Protein AF-A0A4Y8KRR4-F1 (afdb_monomer_lite)

Sequence (59 aa):
MEPRTEPVTPNTLARDLPVLAKTIRGWLRQQGFRPEVEKGTRWQLTEEQAALVREHFNR

pLDDT: mean 84.42, std 12.49, range [39.84, 94.19]

Secondary structure (DSSP, 8-state):
-----PPB-HHHHHHHSSS-HHHHHHHHHHTT-S-GGGTTSPP-B-HHHHHHHHHHH--

Structure (mmCIF, N/CA/C/O backbone):
data_AF-A0A4Y8KRR4-F1
#
_entry.id   AF-A0A4Y8KRR4-F1
#
loop_
_atom_site.group_PDB
_atom_site.id
_atom_site.type_symbol
_atom_site.label_atom_id
_atom_site.label_alt_id
_atom_site.label_comp_id
_atom_site.label_asym_id
_atom_site.label_entity_id
_atom_site.label_seq_id
_atom_site.pdbx_PDB_ins_code
_atom_site.Cartn_x
_atom_site.Cartn_y
_atom_site.Cartn_z
_atom_site.occupancy
_atom_site.B_iso_or_equiv
_atom_site.auth_seq_id
_atom_site.auth_comp_id
_atom_site.auth_asym_id
_atom_site.auth_atom_id
_atom_site.pdbx_PDB_model_num
ATOM 1 N N . MET A 1 1 ? 19.869 -14.397 13.068 1.00 39.84 1 MET A N 1
ATOM 2 C CA . MET A 1 1 ? 18.679 -14.634 12.226 1.00 39.84 1 MET A CA 1
ATOM 3 C C . MET A 1 1 ? 18.504 -13.382 11.396 1.00 39.84 1 MET A C 1
ATOM 5 O O . MET A 1 1 ? 18.104 -12.370 11.952 1.00 39.84 1 MET A O 1
ATOM 9 N N . GLU A 1 2 ? 18.905 -13.401 10.127 1.00 47.75 2 GLU A N 1
ATOM 10 C CA . GLU A 1 2 ? 18.557 -12.303 9.222 1.00 47.75 2 GLU A CA 1
ATOM 11 C C . GLU A 1 2 ? 17.026 -12.272 9.132 1.00 47.75 2 GLU A C 1
ATOM 13 O O . GLU A 1 2 ? 16.426 -13.334 8.903 1.00 47.75 2 GLU A O 1
ATOM 18 N N . PRO A 1 3 ? 16.357 -11.134 9.392 1.00 50.84 3 PRO A N 1
ATOM 19 C CA . PRO A 1 3 ? 14.938 -11.052 9.118 1.00 50.84 3 PRO A CA 1
ATOM 20 C C . PRO A 1 3 ? 14.790 -11.328 7.625 1.00 50.84 3 PRO A C 1
ATOM 22 O O . PRO A 1 3 ? 15.340 -10.613 6.792 1.00 50.84 3 PRO A O 1
ATOM 25 N N . ARG A 1 4 ? 14.098 -12.415 7.278 1.00 51.84 4 ARG A N 1
ATOM 26 C CA . ARG A 1 4 ? 13.630 -12.612 5.911 1.00 51.84 4 ARG A CA 1
ATOM 27 C C . ARG A 1 4 ? 12.641 -11.484 5.675 1.00 51.84 4 ARG A C 1
ATOM 29 O O . ARG A 1 4 ? 11.490 -11.598 6.086 1.00 51.84 4 ARG A O 1
ATOM 36 N N . THR A 1 5 ? 13.111 -10.377 5.114 1.00 59.25 5 THR A N 1
ATOM 37 C CA . THR A 1 5 ? 12.267 -9.267 4.688 1.00 59.25 5 THR A CA 1
ATOM 38 C C . THR A 1 5 ? 11.421 -9.817 3.551 1.00 59.25 5 THR A C 1
ATOM 40 O O . THR A 1 5 ? 11.822 -9.811 2.388 1.00 59.25 5 THR A O 1
ATOM 43 N N . GLU A 1 6 ? 10.294 -10.442 3.894 1.00 66.12 6 GLU A N 1
ATOM 44 C CA . GLU A 1 6 ? 9.330 -10.870 2.895 1.00 66.12 6 GLU A CA 1
ATOM 45 C C . GLU A 1 6 ? 8.994 -9.642 2.043 1.00 66.12 6 GLU A C 1
ATOM 47 O O . GLU A 1 6 ? 8.785 -8.558 2.599 1.00 66.12 6 GLU A O 1
ATOM 52 N N . PRO A 1 7 ? 8.977 -9.769 0.705 1.00 75.19 7 PRO A N 1
ATOM 53 C CA . PRO A 1 7 ? 8.728 -8.629 -0.158 1.00 75.19 7 PRO A CA 1
ATOM 54 C C . PRO A 1 7 ? 7.394 -8.002 0.236 1.00 75.19 7 PRO A C 1
ATOM 56 O O . PRO A 1 7 ? 6.360 -8.680 0.245 1.00 75.19 7 PRO A O 1
ATOM 59 N N . VAL A 1 8 ? 7.414 -6.714 0.580 1.00 87.69 8 VAL A N 1
ATOM 60 C CA . VAL A 1 8 ? 6.197 -6.026 0.997 1.00 87.69 8 VAL A CA 1
ATOM 61 C C . VAL A 1 8 ? 5.284 -5.939 -0.214 1.00 87.69 8 VAL A C 1
ATOM 63 O O . VAL A 1 8 ? 5.657 -5.448 -1.275 1.00 87.69 8 VAL A O 1
ATOM 66 N N . THR A 1 9 ? 4.073 -6.466 -0.091 1.00 91.44 9 THR A N 1
ATOM 67 C CA . THR A 1 9 ? 3.092 -6.457 -1.171 1.00 91.44 9 THR A CA 1
ATOM 68 C C . THR A 1 9 ? 1.787 -5.846 -0.679 1.00 91.44 9 THR A C 1
ATOM 70 O O . THR A 1 9 ? 1.493 -5.870 0.514 1.00 91.44 9 THR A O 1
ATOM 73 N N . PRO A 1 10 ? 0.914 -5.381 -1.583 1.00 91.62 10 PRO A N 1
ATOM 74 C CA . PRO A 1 10 ? -0.429 -4.964 -1.204 1.00 91.62 10 PRO A CA 1
ATOM 75 C C . PRO A 1 10 ? -1.215 -6.048 -0.450 1.00 91.62 10 PRO A C 1
ATOM 77 O O . PRO A 1 10 ? -2.075 -5.719 0.353 1.00 91.62 10 PRO A O 1
ATOM 80 N N . ASN A 1 11 ? -0.933 -7.336 -0.692 1.00 91.25 11 ASN A N 1
ATOM 81 C CA . ASN A 1 11 ? -1.580 -8.429 0.038 1.00 91.25 11 ASN A CA 1
ATOM 82 C C . ASN A 1 11 ? -1.060 -8.571 1.468 1.00 91.25 11 ASN A C 1
ATOM 84 O O . ASN A 1 11 ? -1.844 -8.914 2.342 1.00 91.25 11 ASN A O 1
ATOM 88 N N . THR A 1 12 ? 0.233 -8.337 1.708 1.00 90.75 12 THR A N 1
ATOM 89 C CA . THR A 1 12 ? 0.772 -8.370 3.073 1.00 90.75 12 THR A CA 1
ATOM 90 C C . THR A 1 12 ? 0.281 -7.157 3.852 1.00 90.75 12 THR A C 1
ATOM 92 O O . THR A 1 12 ? -0.246 -7.327 4.939 1.00 90.75 12 THR A O 1
ATOM 95 N N . LEU A 1 13 ? 0.299 -5.965 3.247 1.00 90.69 13 LEU A N 1
ATOM 96 C CA . LEU A 1 13 ? -0.238 -4.752 3.874 1.00 90.69 13 LEU A CA 1
ATOM 97 C C . LEU A 1 13 ? -1.738 -4.855 4.189 1.00 90.69 13 LEU A C 1
ATOM 99 O O . LEU A 1 13 ? -2.174 -4.373 5.223 1.00 90.69 13 LEU A O 1
ATOM 103 N N . ALA A 1 14 ? -2.527 -5.524 3.345 1.00 92.50 14 ALA A N 1
ATOM 104 C CA . ALA A 1 14 ? -3.953 -5.749 3.596 1.00 92.50 14 ALA A CA 1
ATOM 105 C C . ALA A 1 14 ? -4.254 -6.737 4.739 1.00 92.50 14 ALA A C 1
ATOM 107 O O . ALA A 1 14 ? -5.412 -6.868 5.123 1.00 92.50 14 ALA A O 1
ATOM 108 N N . ARG A 1 15 ? -3.256 -7.471 5.254 1.00 89.94 15 ARG A N 1
ATOM 109 C CA . ARG A 1 15 ? -3.422 -8.274 6.479 1.00 89.94 15 ARG A CA 1
ATOM 110 C C . ARG A 1 15 ? -3.358 -7.404 7.730 1.00 89.94 15 ARG A C 1
ATOM 112 O O . ARG A 1 15 ? -4.035 -7.712 8.702 1.00 89.94 15 ARG A O 1
ATOM 119 N N . ASP A 1 16 ? -2.561 -6.340 7.671 1.00 88.06 16 ASP A N 1
ATOM 120 C CA . ASP A 1 16 ? -2.280 -5.460 8.807 1.00 88.06 16 ASP A CA 1
ATOM 121 C C . ASP A 1 16 ? -3.172 -4.209 8.817 1.00 88.06 16 ASP A C 1
ATOM 123 O O . ASP A 1 16 ? -3.323 -3.559 9.845 1.00 88.06 16 ASP A O 1
ATOM 127 N N . LEU A 1 17 ? -3.755 -3.854 7.670 1.00 88.69 17 LEU A N 1
ATOM 128 C CA . LEU A 1 17 ? -4.599 -2.674 7.496 1.00 88.69 17 LEU A CA 1
ATOM 129 C C . LEU A 1 17 ? -6.064 -3.083 7.288 1.00 88.69 17 LEU A C 1
ATOM 131 O O . LEU A 1 17 ? -6.323 -4.085 6.618 1.00 88.69 17 LEU A O 1
ATOM 135 N N . PRO A 1 18 ? -7.043 -2.281 7.745 1.00 89.50 18 PRO A N 1
ATOM 136 C CA . PRO A 1 18 ? -8.472 -2.562 7.579 1.00 89.50 18 PRO A CA 1
ATOM 137 C C . PRO A 1 18 ? -8.974 -2.290 6.144 1.00 89.50 18 PRO A C 1
ATOM 139 O O . PRO A 1 18 ? -10.097 -1.836 5.934 1.00 89.50 18 PRO A O 1
ATOM 142 N N . VAL A 1 19 ? -8.145 -2.541 5.126 1.00 93.25 19 VAL A N 1
ATOM 143 C CA . VAL A 1 19 ? -8.454 -2.282 3.716 1.00 93.25 19 VAL A CA 1
ATOM 144 C C . VAL A 1 19 ? -8.039 -3.437 2.818 1.00 93.25 19 VAL A C 1
ATOM 146 O O . VAL A 1 19 ? -7.041 -4.121 3.027 1.00 93.25 19 VAL A O 1
ATOM 149 N N . LEU A 1 20 ? -8.794 -3.631 1.738 1.00 93.06 20 LEU A N 1
ATOM 150 C CA . LEU A 1 20 ? -8.507 -4.677 0.765 1.00 93.06 20 LEU A CA 1
ATOM 151 C C . LEU A 1 20 ? -7.257 -4.346 -0.057 1.00 93.06 20 LEU A C 1
ATOM 153 O O . LEU A 1 20 ? -7.064 -3.217 -0.513 1.00 93.06 20 LEU A O 1
ATOM 157 N N . ALA A 1 21 ? -6.492 -5.376 -0.424 1.00 92.25 21 ALA A N 1
ATOM 158 C CA . ALA A 1 21 ? -5.348 -5.240 -1.330 1.00 92.25 21 ALA A CA 1
ATO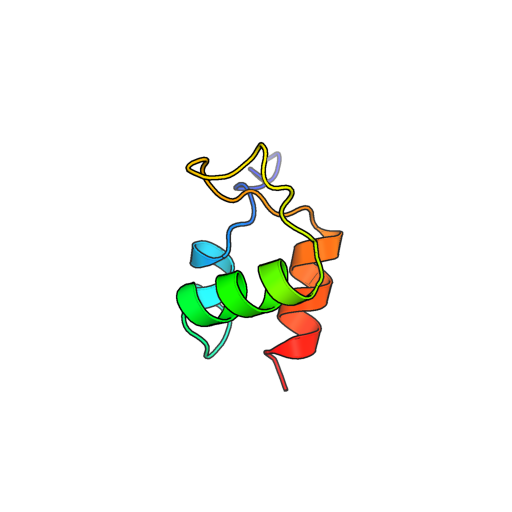M 159 C C . ALA A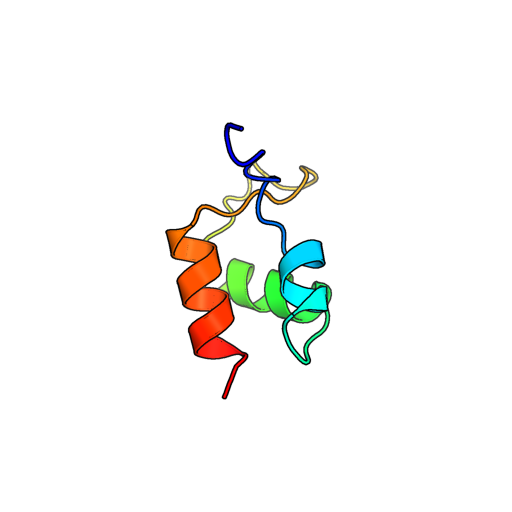 1 21 ? -5.724 -4.608 -2.685 1.00 92.25 21 ALA A C 1
ATOM 161 O O . ALA A 1 21 ? -4.882 -4.035 -3.371 1.00 92.25 21 ALA A O 1
ATOM 162 N N . LYS A 1 22 ? -6.985 -4.714 -3.133 1.00 92.62 22 LYS A N 1
ATOM 163 C CA . LYS A 1 22 ? -7.480 -4.007 -4.332 1.00 92.62 22 LYS A CA 1
ATOM 164 C C . LYS A 1 22 ? -7.488 -2.486 -4.131 1.00 92.62 22 LYS A C 1
ATOM 166 O O . LYS A 1 22 ? -7.072 -1.778 -5.043 1.00 92.62 22 LYS A O 1
ATOM 171 N N . THR A 1 23 ? -7.906 -2.013 -2.960 1.00 94.19 23 THR A N 1
ATOM 172 C CA . THR A 1 23 ? -7.930 -0.590 -2.593 1.00 94.19 23 THR A CA 1
ATOM 173 C C . THR A 1 23 ? -6.515 -0.030 -2.534 1.00 94.19 23 THR A C 1
ATOM 175 O O . THR A 1 23 ? -6.231 0.961 -3.200 1.00 94.19 23 THR A O 1
ATOM 178 N N . ILE A 1 24 ? -5.599 -0.744 -1.871 1.00 93.31 24 ILE A N 1
ATOM 179 C CA . ILE A 1 24 ? -4.173 -0.385 -1.815 1.00 93.31 24 ILE A CA 1
ATOM 180 C C . ILE A 1 24 ? -3.585 -0.269 -3.229 1.00 93.31 24 ILE A C 1
ATOM 182 O O . ILE A 1 24 ? -2.961 0.729 -3.571 1.00 93.31 24 ILE A O 1
ATOM 186 N N . ARG A 1 25 ? -3.838 -1.259 -4.100 1.00 92.38 25 ARG A N 1
ATOM 187 C CA . ARG A 1 25 ? -3.387 -1.230 -5.505 1.00 92.38 25 ARG A CA 1
ATOM 188 C C . ARG A 1 25 ? -3.980 -0.068 -6.301 1.00 92.38 25 ARG A C 1
ATOM 190 O O . ARG A 1 25 ? -3.304 0.451 -7.183 1.00 92.38 25 ARG A O 1
ATOM 197 N N . GLY A 1 26 ? -5.236 0.292 -6.044 1.00 92.81 26 GLY A N 1
ATOM 198 C CA . GLY A 1 26 ? -5.892 1.435 -6.677 1.00 92.81 26 GLY A CA 1
ATOM 199 C C . GLY A 1 26 ? -5.218 2.746 -6.288 1.00 92.81 26 GLY A C 1
ATOM 200 O O . GLY A 1 26 ? -4.837 3.514 -7.165 1.00 92.81 26 GLY A O 1
ATOM 201 N N . TRP A 1 27 ? -4.986 2.942 -4.992 1.00 93.62 27 TRP A N 1
ATOM 202 C CA . TRP A 1 27 ? -4.298 4.118 -4.469 1.00 93.62 27 TRP A CA 1
ATOM 203 C C . TRP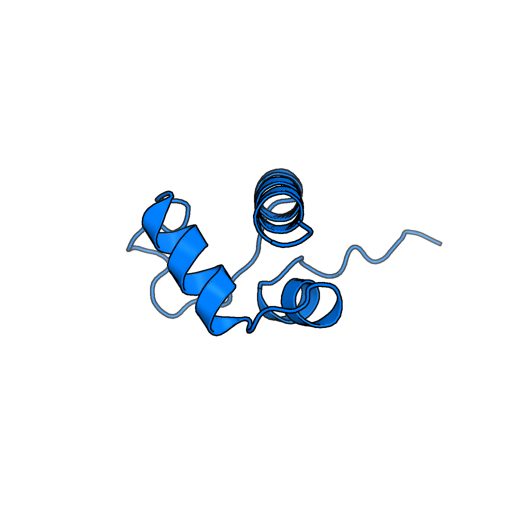 A 1 27 ? -2.858 4.225 -4.986 1.00 93.62 27 TRP A C 1
ATOM 205 O O . TRP A 1 27 ? -2.489 5.253 -5.542 1.00 93.62 27 TRP A O 1
ATOM 215 N N . LEU A 1 28 ? -2.078 3.139 -4.945 1.00 91.94 28 LEU A N 1
ATOM 216 C CA . LEU A 1 28 ? -0.707 3.112 -5.480 1.00 91.94 28 LEU A CA 1
ATOM 217 C C . LEU A 1 28 ? -0.638 3.501 -6.967 1.00 91.94 28 LEU A C 1
ATOM 219 O O . LEU A 1 28 ? 0.302 4.165 -7.391 1.00 91.94 28 LEU A O 1
ATOM 223 N N . ARG A 1 29 ? -1.636 3.105 -7.771 1.00 91.00 29 ARG A N 1
ATOM 224 C CA . ARG A 1 29 ? -1.728 3.522 -9.181 1.00 91.00 29 ARG A CA 1
ATOM 225 C C . ARG A 1 29 ? -2.012 5.014 -9.323 1.00 91.00 29 ARG A C 1
ATOM 227 O O . ARG A 1 29 ? -1.442 5.637 -10.207 1.00 91.00 29 ARG A O 1
ATOM 234 N N . GLN A 1 30 ? -2.872 5.576 -8.472 1.00 91.00 30 GLN A N 1
ATOM 235 C CA . GLN A 1 30 ? -3.179 7.012 -8.479 1.00 91.00 30 GLN A CA 1
ATOM 236 C C . GLN A 1 30 ? -1.961 7.861 -8.102 1.00 91.00 30 GLN A C 1
ATOM 238 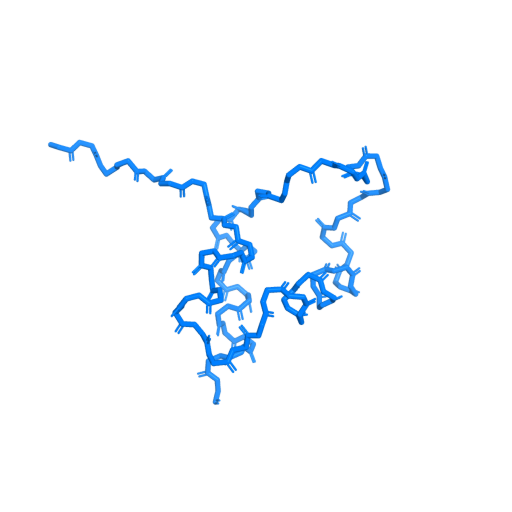O O . GLN A 1 30 ? -1.786 8.934 -8.663 1.00 91.00 30 GLN A O 1
ATOM 243 N N . GLN A 1 31 ? -1.093 7.354 -7.221 1.00 90.06 31 GLN A N 1
ATOM 244 C CA . GLN A 1 31 ? 0.175 8.005 -6.873 1.00 90.06 31 GLN A CA 1
ATOM 245 C C . GLN A 1 31 ? 1.260 7.871 -7.961 1.00 90.06 31 GLN A C 1
ATOM 247 O O . GLN A 1 31 ? 2.360 8.385 -7.800 1.00 90.06 31 GLN A O 1
ATOM 252 N N . GLY A 1 32 ? 0.998 7.147 -9.057 1.00 87.12 32 GLY A N 1
ATOM 253 C CA . GLY A 1 32 ? 1.989 6.917 -10.113 1.00 87.12 32 GLY A CA 1
ATOM 254 C C . GLY A 1 32 ? 3.095 5.922 -9.740 1.00 87.12 32 GLY A C 1
ATOM 255 O O . GLY A 1 32 ? 4.049 5.764 -10.494 1.00 87.12 32 GLY A O 1
ATOM 256 N N . PHE A 1 33 ? 2.962 5.192 -8.626 1.00 86.00 33 PHE A N 1
ATOM 257 C CA . PHE A 1 33 ? 3.986 4.253 -8.148 1.00 86.00 33 PHE A CA 1
ATOM 258 C C . PHE A 1 33 ? 4.109 2.967 -8.963 1.00 86.00 33 PHE A C 1
ATOM 260 O O . PHE A 1 33 ? 4.979 2.149 -8.679 1.00 86.00 33 PHE A O 1
ATOM 267 N N . ARG A 1 34 ? 3.240 2.759 -9.957 1.00 81.75 34 ARG A N 1
ATOM 268 C CA . ARG A 1 34 ? 3.353 1.624 -10.870 1.00 81.75 34 ARG A CA 1
ATOM 269 C C . ARG A 1 34 ? 3.476 2.107 -12.309 1.00 81.75 34 ARG A C 1
ATOM 271 O O . ARG A 1 34 ? 2.459 2.525 -12.871 1.00 81.75 34 ARG A O 1
ATOM 278 N N . PRO A 1 35 ? 4.664 2.001 -12.920 1.00 79.06 35 PRO A N 1
ATOM 279 C CA . PRO A 1 35 ? 4.826 2.295 -14.331 1.00 79.06 35 PRO A CA 1
ATOM 280 C C . PRO A 1 35 ? 4.096 1.253 -15.191 1.00 79.06 35 PRO A C 1
ATOM 282 O O . PRO A 1 35 ? 3.874 0.108 -14.784 1.00 79.06 35 PRO A O 1
ATOM 285 N N . GLU A 1 36 ? 3.713 1.642 -16.408 1.00 77.75 36 GLU A N 1
ATOM 286 C CA . GLU A 1 36 ? 2.942 0.780 -17.314 1.00 77.75 36 GLU A CA 1
ATOM 287 C C . GLU A 1 36 ? 3.703 -0.494 -17.717 1.00 77.75 36 GLU A C 1
ATOM 289 O O . GLU A 1 36 ? 3.092 -1.548 -17.892 1.00 77.75 36 GLU A O 1
ATOM 294 N N . VAL A 1 37 ? 5.037 -0.428 -17.756 1.00 76.75 37 VAL A N 1
ATOM 295 C CA . VAL A 1 37 ? 5.925 -1.569 -18.049 1.00 76.75 37 VAL A CA 1
ATOM 296 C C . VAL A 1 37 ? 5.803 -2.704 -17.034 1.00 76.75 37 VAL A C 1
ATOM 298 O O . VAL A 1 37 ? 6.056 -3.860 -17.353 1.00 76.75 37 VAL A O 1
ATOM 301 N N . GLU A 1 38 ? 5.359 -2.401 -15.816 1.00 75.69 38 GLU A N 1
ATOM 302 C CA . GLU A 1 38 ? 5.139 -3.399 -14.776 1.00 75.69 38 GLU A CA 1
ATOM 303 C C . GLU A 1 38 ? 3.719 -3.964 -14.813 1.00 75.69 38 GLU A C 1
ATOM 305 O O . GLU A 1 38 ? 3.309 -4.688 -13.909 1.00 75.69 38 GLU A O 1
ATOM 310 N N . LYS A 1 39 ? 2.892 -3.648 -15.811 1.00 78.31 39 LYS A N 1
ATOM 311 C CA . LYS A 1 39 ? 1.539 -4.206 -15.919 1.00 78.31 39 LYS A CA 1
ATOM 312 C C . LYS A 1 39 ? 1.599 -5.734 -16.062 1.00 78.31 39 LYS A C 1
ATOM 314 O O . LYS A 1 39 ? 2.261 -6.270 -16.936 1.00 78.31 39 LYS A O 1
ATOM 319 N N . GLY A 1 40 ? 0.883 -6.444 -15.187 1.00 79.19 40 GLY A N 1
ATOM 320 C CA . GLY A 1 40 ? 0.849 -7.915 -15.163 1.00 79.19 40 GLY A CA 1
ATOM 321 C C . GLY A 1 40 ? 1.897 -8.570 -14.257 1.00 79.19 40 GLY A C 1
ATOM 322 O O . GLY A 1 40 ? 1.757 -9.746 -13.936 1.00 79.19 40 GLY A O 1
ATOM 323 N N . THR A 1 41 ? 2.878 -7.819 -13.751 1.00 85.12 41 THR A N 1
ATOM 324 C CA . THR A 1 41 ? 3.848 -8.338 -12.776 1.00 85.12 41 THR A CA 1
ATOM 325 C C . THR A 1 41 ? 3.286 -8.357 -11.349 1.00 85.12 41 THR A C 1
ATOM 327 O O . THR A 1 41 ? 2.289 -7.692 -11.011 1.00 85.12 41 THR A O 1
ATOM 330 N N . ARG A 1 42 ? 3.935 -9.144 -10.483 1.00 85.06 42 ARG A N 1
ATOM 331 C CA . ARG A 1 42 ? 3.653 -9.161 -9.046 1.00 85.06 42 ARG A CA 1
ATOM 332 C C . ARG A 1 42 ? 4.075 -7.823 -8.437 1.00 85.06 42 ARG A C 1
ATOM 334 O O . ARG A 1 42 ? 5.170 -7.349 -8.695 1.00 85.06 42 ARG A O 1
ATOM 341 N N . TRP A 1 43 ? 3.214 -7.245 -7.602 1.00 87.44 43 TRP A N 1
ATOM 342 C CA . TRP A 1 43 ? 3.568 -6.048 -6.841 1.00 87.44 43 TRP A CA 1
ATOM 343 C C . TRP A 1 43 ? 4.678 -6.354 -5.841 1.00 87.44 43 TRP A C 1
ATOM 345 O O . TRP A 1 43 ? 4.546 -7.305 -5.067 1.00 87.44 43 TRP A O 1
ATOM 355 N N . GLN A 1 44 ? 5.699 -5.508 -5.830 1.00 89.00 44 GLN A N 1
ATOM 356 C CA . GLN A 1 44 ? 6.737 -5.455 -4.812 1.00 89.00 44 GLN A CA 1
ATOM 357 C C . GLN A 1 44 ? 6.892 -3.989 -4.433 1.00 89.00 44 GLN A C 1
ATOM 359 O O . GLN A 1 44 ? 7.167 -3.159 -5.292 1.00 89.00 44 GLN A O 1
ATOM 364 N N . LEU A 1 45 ? 6.599 -3.672 -3.180 1.00 88.31 45 LEU A N 1
ATOM 365 C CA . LEU A 1 45 ? 6.673 -2.321 -2.655 1.00 88.31 45 LEU A CA 1
ATOM 366 C C . LEU A 1 45 ? 8.016 -2.131 -1.976 1.00 88.31 45 LEU A C 1
ATOM 368 O O . LEU A 1 45 ? 8.483 -3.016 -1.255 1.00 88.31 45 LEU A O 1
ATOM 372 N N . THR A 1 46 ? 8.601 -0.957 -2.178 1.00 88.62 46 THR A N 1
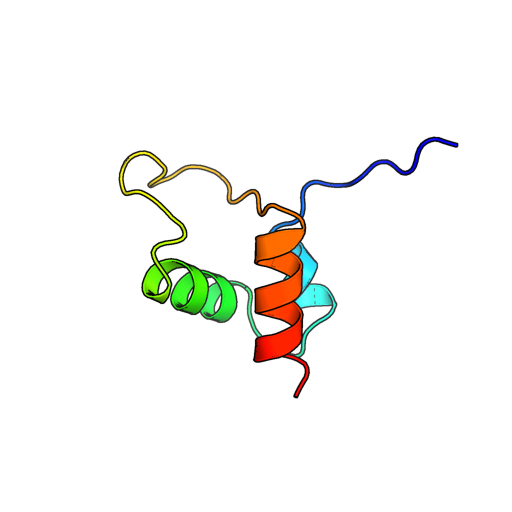ATOM 373 C CA . THR A 1 46 ? 9.708 -0.504 -1.339 1.00 88.62 46 THR A CA 1
ATOM 374 C C . THR A 1 46 ? 9.198 -0.225 0.075 1.00 88.62 46 THR A C 1
ATOM 376 O O . THR A 1 46 ? 7.997 -0.033 0.296 1.00 88.62 46 THR A O 1
ATOM 379 N N . GLU A 1 47 ? 10.104 -0.182 1.051 1.00 87.81 47 GLU A N 1
ATOM 380 C CA . GLU A 1 47 ? 9.736 0.186 2.423 1.00 87.81 47 GLU A CA 1
ATOM 381 C C . GLU A 1 47 ? 9.101 1.581 2.491 1.00 87.81 47 GLU A C 1
ATOM 383 O O . GLU A 1 47 ? 8.132 1.777 3.220 1.00 87.81 47 GLU A O 1
ATOM 388 N N . GLU A 1 48 ? 9.574 2.515 1.663 1.00 88.69 48 GLU A N 1
ATOM 389 C CA . GLU A 1 48 ? 9.012 3.861 1.535 1.00 88.69 48 GLU A CA 1
ATOM 390 C C . GLU A 1 48 ? 7.559 3.828 1.039 1.00 88.69 48 GLU A C 1
ATOM 392 O O . GLU A 1 48 ? 6.665 4.381 1.677 1.00 88.69 48 GLU A O 1
ATOM 397 N N . GLN A 1 49 ? 7.279 3.100 -0.049 1.00 90.38 49 GLN A N 1
ATOM 398 C CA . GLN A 1 49 ? 5.912 2.944 -0.555 1.00 90.38 49 GLN A CA 1
ATOM 399 C C . GLN A 1 49 ? 5.004 2.279 0.483 1.00 90.38 49 GLN A C 1
ATOM 401 O O . GLN A 1 49 ? 3.850 2.672 0.650 1.00 90.38 49 GLN A O 1
ATOM 406 N N . ALA A 1 50 ? 5.516 1.276 1.196 1.00 91.12 50 ALA A N 1
ATOM 407 C CA . ALA A 1 50 ? 4.779 0.601 2.251 1.00 91.12 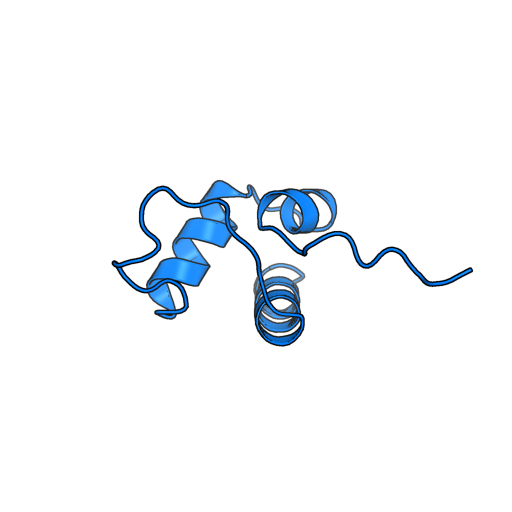50 ALA A CA 1
ATOM 408 C C . ALA A 1 50 ? 4.464 1.527 3.433 1.00 91.12 50 ALA A C 1
ATOM 410 O O . ALA A 1 50 ? 3.352 1.469 3.960 1.00 91.12 50 ALA A O 1
ATOM 411 N N . ALA A 1 51 ? 5.407 2.382 3.835 1.00 91.56 51 ALA A N 1
ATOM 412 C CA . ALA A 1 51 ? 5.201 3.378 4.879 1.00 91.56 51 ALA A CA 1
ATOM 413 C C . ALA A 1 51 ? 4.088 4.361 4.494 1.00 91.56 51 ALA A C 1
ATOM 415 O O . ALA A 1 51 ? 3.166 4.560 5.281 1.00 91.56 51 ALA A O 1
ATOM 416 N N . LEU A 1 52 ? 4.096 4.863 3.255 1.00 92.81 52 LEU A N 1
ATOM 417 C CA . LEU A 1 52 ? 3.056 5.767 2.755 1.00 92.81 52 LEU A CA 1
ATOM 418 C C . LEU A 1 52 ? 1.671 5.099 2.708 1.00 92.81 52 LEU A C 1
ATOM 420 O O . LEU A 1 52 ? 0.670 5.707 3.082 1.00 92.81 52 LEU A O 1
ATOM 424 N N . VAL A 1 53 ? 1.597 3.827 2.291 1.00 92.94 53 VAL A N 1
ATOM 425 C CA . VAL A 1 53 ? 0.340 3.054 2.331 1.00 92.94 53 VAL A CA 1
ATOM 426 C C . VAL A 1 53 ? -0.160 2.916 3.771 1.00 92.94 53 VAL A C 1
ATOM 428 O O . VAL A 1 53 ? -1.347 3.113 4.026 1.00 92.94 53 VAL A O 1
ATOM 431 N N . ARG A 1 54 ? 0.725 2.573 4.715 1.00 92.25 54 ARG A N 1
ATOM 432 C CA . ARG A 1 54 ? 0.365 2.429 6.133 1.00 92.25 54 ARG A CA 1
ATOM 433 C C . ARG A 1 54 ? -0.138 3.747 6.708 1.00 92.25 54 ARG A C 1
ATOM 435 O O . ARG A 1 54 ? -1.200 3.755 7.313 1.00 92.25 54 ARG A O 1
ATOM 442 N N . GLU A 1 55 ? 0.567 4.847 6.479 1.00 92.81 55 GLU A N 1
ATOM 443 C CA . GLU A 1 55 ? 0.162 6.176 6.946 1.00 92.81 55 GLU A CA 1
ATOM 444 C C . GLU A 1 55 ? -1.207 6.594 6.390 1.00 92.81 55 GLU A C 1
ATOM 446 O O . GLU A 1 55 ? -2.038 7.134 7.118 1.00 92.81 55 GLU A O 1
ATOM 451 N N . HIS A 1 56 ? -1.478 6.294 5.116 1.00 92.06 56 HIS A N 1
ATOM 452 C CA . HIS A 1 56 ? -2.738 6.662 4.478 1.00 92.06 56 HIS A CA 1
ATOM 453 C C . HIS A 1 56 ? -3.945 5.855 4.988 1.00 92.06 56 HIS A C 1
ATOM 455 O O . HIS A 1 56 ? -5.030 6.415 5.143 1.00 92.06 56 HIS A O 1
ATOM 461 N N . PHE A 1 57 ? -3.783 4.547 5.223 1.00 91.19 57 PHE A N 1
ATOM 462 C CA . PHE A 1 57 ? -4.897 3.636 5.535 1.00 91.19 57 PHE A CA 1
ATOM 463 C C . PHE A 1 57 ? -5.020 3.228 7.011 1.00 91.19 57 PHE A C 1
ATOM 465 O O . PHE A 1 57 ? -6.018 2.607 7.366 1.00 91.19 57 PHE A O 1
ATOM 472 N N . ASN A 1 58 ? -4.047 3.545 7.866 1.00 85.44 58 ASN A N 1
ATOM 473 C CA . ASN A 1 58 ? -4.077 3.246 9.305 1.00 85.44 58 ASN A CA 1
ATOM 474 C C . ASN A 1 58 ? -4.650 4.407 10.147 1.00 85.44 58 ASN A C 1
ATOM 476 O O . ASN A 1 58 ? -4.184 4.654 11.260 1.00 85.44 58 ASN A O 1
ATOM 480 N N . ARG A 1 59 ? -5.597 5.167 9.588 1.00 62.16 59 ARG A N 1
ATOM 481 C CA . ARG A 1 59 ? -6.212 6.335 10.232 1.00 62.16 59 ARG A CA 1
ATOM 482 C C . ARG A 1 59 ? -7.537 6.003 10.902 1.00 62.16 59 ARG A C 1
ATOM 484 O O . ARG A 1 59 ? -8.266 5.149 10.352 1.00 62.16 59 ARG A O 1
#

Foldseek 3Di:
DPPPPDFDALCVLVVVFVDHSVVLVVVCVVVVVDDPVCPPPGDGDDPVSSVVSCVVGVD

Radius of gyration: 11.58 Å; chains: 1; bounding box: 27×23×30 Å

Organism: NCBI:txid41988